Protein AF-A0A6G0AI32-F1 (afdb_monomer_lite)

Structure (mmCIF, N/CA/C/O backbone):
data_AF-A0A6G0AI32-F1
#
_entry.id   AF-A0A6G0AI32-F1
#
loop_
_atom_site.group_PDB
_atom_site.id
_atom_site.type_symbol
_atom_site.label_atom_id
_atom_site.label_alt_id
_atom_site.label_comp_id
_atom_site.label_asym_id
_atom_site.label_entity_id
_atom_site.label_seq_id
_atom_site.pdbx_PDB_ins_code
_atom_site.Cartn_x
_atom_site.Cartn_y
_atom_site.Cartn_z
_atom_site.occupancy
_atom_site.B_iso_or_equiv
_atom_site.auth_seq_id
_atom_site.auth_comp_id
_atom_site.auth_asym_id
_atom_site.auth_atom_id
_atom_site.pdbx_PDB_model_num
ATOM 1 N N . MET A 1 1 ? -1.661 2.858 2.436 1.00 92.75 1 MET A N 1
ATOM 2 C CA . MET A 1 1 ? -0.390 3.346 3.027 1.00 92.75 1 MET A CA 1
ATOM 3 C C . MET A 1 1 ? 0.785 2.764 2.257 1.00 92.75 1 MET A C 1
ATOM 5 O O . MET A 1 1 ? 0.831 1.553 2.071 1.00 92.75 1 MET A O 1
ATOM 9 N N . ILE A 1 2 ? 1.732 3.607 1.839 1.00 93.25 2 ILE A N 1
ATOM 10 C CA . ILE A 1 2 ? 2.988 3.170 1.208 1.00 93.25 2 ILE A CA 1
ATOM 11 C C . ILE A 1 2 ? 3.966 2.706 2.292 1.00 93.25 2 ILE A C 1
ATOM 13 O O . ILE A 1 2 ? 4.158 3.386 3.299 1.00 93.25 2 ILE A O 1
ATOM 17 N N . GLY A 1 3 ? 4.600 1.553 2.090 1.00 92.81 3 GLY A N 1
ATOM 18 C CA . GLY A 1 3 ? 5.638 1.047 2.984 1.00 92.81 3 GLY A CA 1
ATOM 19 C C . GLY A 1 3 ? 5.802 -0.465 2.903 1.00 92.81 3 GLY A C 1
ATOM 20 O O . GLY A 1 3 ? 4.951 -1.166 2.370 1.00 92.81 3 GLY A O 1
ATOM 21 N N . SER A 1 4 ? 6.895 -0.984 3.464 1.00 93.00 4 SER A N 1
ATOM 22 C CA . SER A 1 4 ? 7.105 -2.431 3.553 1.00 93.00 4 SER A CA 1
ATOM 23 C C . SER A 1 4 ? 6.113 -3.080 4.520 1.00 93.00 4 SER A C 1
ATOM 25 O O . SER A 1 4 ? 5.653 -2.445 5.473 1.00 93.00 4 SER A O 1
ATOM 27 N N . LYS A 1 5 ? 5.859 -4.384 4.352 1.00 93.12 5 LYS A N 1
ATOM 28 C CA . LYS A 1 5 ? 5.023 -5.173 5.277 1.00 93.12 5 LYS A CA 1
ATOM 29 C C . LYS A 1 5 ? 5.468 -5.010 6.742 1.00 93.12 5 LYS A C 1
ATOM 31 O O . LYS A 1 5 ? 4.627 -4.930 7.630 1.00 93.12 5 LYS A O 1
ATOM 36 N N . LEU A 1 6 ? 6.777 -4.888 6.998 1.00 94.50 6 LEU A N 1
ATOM 37 C CA . LEU A 1 6 ? 7.320 -4.637 8.339 1.00 94.50 6 LEU A CA 1
ATOM 38 C C . LEU A 1 6 ? 6.913 -3.263 8.895 1.00 94.50 6 LEU A C 1
ATOM 40 O O . LEU A 1 6 ? 6.483 -3.180 10.044 1.00 94.50 6 LEU A O 1
ATOM 44 N N . LYS A 1 7 ? 7.028 -2.190 8.099 1.00 95.75 7 LYS A N 1
ATOM 45 C CA . LYS A 1 7 ? 6.600 -0.844 8.522 1.00 95.75 7 LYS A CA 1
ATOM 46 C C . LYS A 1 7 ? 5.097 -0.803 8.791 1.00 95.75 7 LYS A C 1
ATOM 48 O O . LYS A 1 7 ? 4.681 -0.212 9.782 1.00 95.75 7 LYS A O 1
ATOM 53 N N . VAL A 1 8 ? 4.303 -1.479 7.955 1.00 95.50 8 VAL A N 1
ATOM 54 C CA . VAL A 1 8 ? 2.854 -1.601 8.157 1.00 95.50 8 VAL A CA 1
ATOM 55 C C . VAL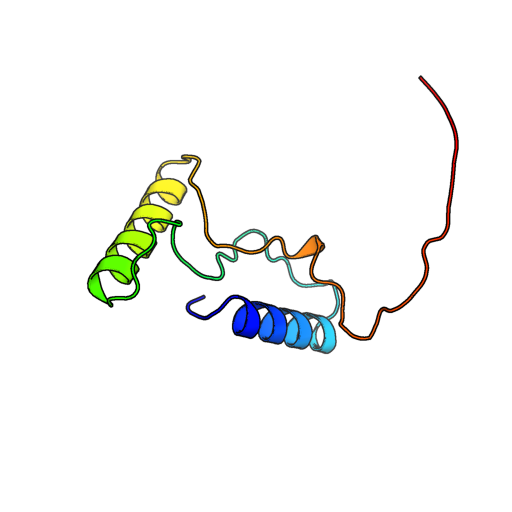 A 1 8 ? 2.547 -2.265 9.494 1.00 95.50 8 VAL A C 1
ATOM 57 O O . VAL A 1 8 ? 1.828 -1.678 10.293 1.00 95.50 8 VAL A O 1
ATOM 60 N N . LYS A 1 9 ? 3.146 -3.428 9.784 1.00 94.06 9 LYS A N 1
ATOM 61 C CA . LYS A 1 9 ? 2.954 -4.124 11.067 1.00 94.06 9 LYS A CA 1
ATOM 62 C C . LYS A 1 9 ? 3.298 -3.235 12.263 1.00 94.06 9 LYS A C 1
ATOM 64 O O . LYS A 1 9 ? 2.481 -3.107 13.164 1.00 94.06 9 LYS A O 1
ATOM 69 N N . LYS A 1 10 ? 4.459 -2.566 12.244 1.00 94.31 10 LYS A N 1
ATOM 70 C CA . LYS A 1 10 ? 4.869 -1.639 13.317 1.00 94.31 10 LYS A CA 1
ATOM 71 C C . LYS A 1 10 ? 3.856 -0.511 13.537 1.00 94.31 10 LYS A C 1
ATOM 73 O O . LYS A 1 10 ? 3.552 -0.187 14.677 1.00 94.31 10 LYS A O 1
ATOM 78 N N . CYS A 1 11 ? 3.321 0.057 12.458 1.00 93.31 11 CYS A N 1
ATOM 79 C CA . CYS A 1 11 ? 2.300 1.100 12.538 1.00 93.31 11 CYS A CA 1
ATOM 80 C C . CYS A 1 11 ? 0.995 0.569 13.154 1.00 93.31 11 CYS A C 1
ATOM 82 O O . CYS A 1 11 ? 0.457 1.190 14.064 1.00 93.31 11 CYS A O 1
ATOM 84 N N . ILE A 1 12 ? 0.527 -0.609 12.725 1.00 92.50 12 ILE A N 1
ATOM 85 C CA . ILE A 1 12 ? -0.679 -1.239 13.286 1.00 92.50 12 ILE A CA 1
ATOM 86 C C . ILE A 1 12 ? -0.506 -1.562 14.774 1.00 92.50 12 ILE A C 1
ATOM 88 O O . ILE A 1 12 ? -1.414 -1.282 15.549 1.00 92.50 12 ILE A O 1
ATOM 92 N N . HIS A 1 13 ? 0.656 -2.075 15.195 1.00 90.88 13 HIS A N 1
ATOM 93 C CA . HIS A 1 13 ? 0.950 -2.286 16.619 1.00 90.88 13 HIS A CA 1
ATOM 94 C C . HIS A 1 13 ? 0.860 -0.989 17.414 1.00 90.88 13 HIS A C 1
ATOM 96 O O . HIS A 1 13 ? 0.093 -0.922 18.368 1.00 90.88 13 HIS A O 1
ATOM 102 N N . TYR A 1 14 ? 1.552 0.059 16.963 1.00 92.00 14 TYR A N 1
ATOM 103 C CA . TYR A 1 14 ? 1.515 1.365 17.617 1.00 92.00 14 TYR A CA 1
ATOM 104 C C . TYR A 1 14 ? 0.084 1.916 17.750 1.00 92.00 14 TYR A C 1
ATOM 106 O O . TYR A 1 14 ? -0.297 2.444 18.795 1.00 92.00 14 TYR A O 1
ATOM 114 N N . LEU A 1 15 ? -0.732 1.786 16.700 1.00 91.50 15 LEU A N 1
ATOM 115 C CA . LEU A 1 15 ? -2.124 2.237 16.718 1.00 91.50 15 LEU A CA 1
ATOM 116 C C . LEU A 1 15 ? -2.986 1.412 17.682 1.00 91.50 15 LEU A C 1
ATOM 118 O O . LEU A 1 15 ? -3.767 1.992 18.436 1.00 91.50 15 LEU A O 1
ATOM 122 N N . ASN A 1 16 ? -2.819 0.089 17.698 1.00 89.12 16 ASN A N 1
ATOM 123 C CA . ASN A 1 16 ? -3.540 -0.797 18.611 1.00 89.12 16 ASN A CA 1
ATOM 124 C C . ASN A 1 16 ? -3.142 -0.560 20.075 1.00 89.12 16 ASN A C 1
ATOM 126 O O . ASN A 1 16 ? -4.011 -0.558 20.941 1.00 89.12 16 ASN A O 1
ATOM 130 N N . GLU A 1 17 ? -1.862 -0.321 20.365 1.00 89.75 17 GLU A N 1
ATOM 131 C CA . GLU A 1 17 ? -1.387 0.030 21.711 1.00 89.75 17 GLU A CA 1
ATOM 132 C C . GLU A 1 17 ? -1.981 1.357 22.190 1.00 89.75 17 GLU A C 1
ATOM 134 O O . GLU A 1 17 ? -2.434 1.472 23.327 1.00 89.75 17 GLU A O 1
ATOM 139 N N . LYS A 1 18 ? -2.015 2.363 21.311 1.00 92.38 18 LYS A N 1
ATOM 140 C CA . LYS A 1 18 ? -2.442 3.718 21.669 1.00 92.38 18 LYS A CA 1
ATOM 141 C C . LYS A 1 18 ? -3.958 3.884 21.767 1.00 92.38 18 LYS A C 1
ATOM 143 O O . LYS A 1 18 ? -4.434 4.648 22.603 1.00 92.38 18 LYS A O 1
ATOM 148 N N . TYR A 1 19 ? -4.715 3.219 20.897 1.00 90.06 19 TYR A N 1
ATOM 149 C CA . TYR A 1 19 ? -6.161 3.426 20.760 1.00 90.06 19 TYR A CA 1
ATOM 150 C C . TYR A 1 19 ? -6.998 2.178 21.092 1.00 90.06 19 TYR A C 1
ATOM 152 O O . TYR A 1 19 ? -8.230 2.256 21.130 1.00 90.06 19 TYR A O 1
ATOM 160 N N . GLY A 1 20 ? -6.356 1.040 21.371 1.00 82.00 20 GLY A N 1
ATOM 161 C CA . GLY A 1 20 ? -7.014 -0.244 21.604 1.00 82.00 20 GLY A CA 1
ATOM 162 C C . GLY A 1 20 ? -7.707 -0.795 20.354 1.00 82.00 20 GLY A C 1
ATOM 163 O O . GLY A 1 20 ? -7.501 -0.333 19.233 1.00 82.00 20 GLY A O 1
ATOM 164 N N . ASN A 1 21 ? -8.621 -1.747 20.556 1.00 73.62 21 ASN A N 1
ATOM 165 C CA . ASN A 1 21 ? -9.412 -2.385 19.489 1.00 73.62 21 ASN A CA 1
ATOM 166 C C . ASN A 1 21 ? -10.539 -1.492 18.923 1.00 73.62 21 ASN A C 1
ATOM 168 O O . ASN A 1 21 ? -11.519 -1.996 18.382 1.00 73.62 21 ASN A O 1
ATOM 172 N N . LYS A 1 22 ? -10.448 -0.165 19.081 1.00 79.50 22 LYS A N 1
ATOM 173 C CA . LYS A 1 22 ? -11.484 0.786 18.640 1.00 79.50 22 LYS A CA 1
ATOM 174 C C . LYS A 1 22 ? -11.355 1.179 17.165 1.00 79.50 22 LYS A C 1
ATOM 176 O O . LYS A 1 22 ? -12.266 1.796 16.621 1.00 79.50 22 LYS A O 1
ATOM 181 N N . LEU A 1 23 ? -10.225 0.870 16.529 1.00 85.06 23 LEU A N 1
ATOM 182 C CA . LEU A 1 23 ? -9.945 1.252 15.148 1.00 85.06 23 LEU A CA 1
ATOM 183 C C . LEU A 1 23 ? -10.419 0.173 14.171 1.00 85.06 23 LEU A C 1
ATOM 185 O O . LEU A 1 23 ? -10.090 -1.002 14.317 1.00 85.06 23 LEU A O 1
ATOM 189 N N . SER A 1 24 ? -11.158 0.590 13.141 1.00 88.38 24 SER A N 1
ATOM 190 C CA . SER A 1 24 ? -11.485 -0.262 11.997 1.00 88.38 24 SER A CA 1
ATOM 191 C C . SER A 1 24 ? -10.454 -0.074 10.890 1.00 88.38 24 SER A C 1
A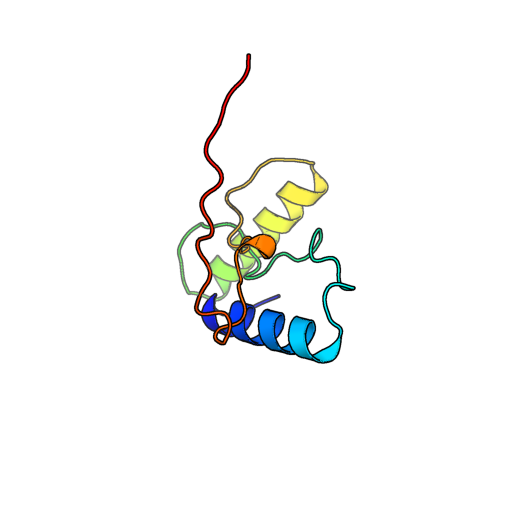TOM 193 O O . SER A 1 24 ? -10.183 1.048 10.463 1.00 88.38 24 SER A O 1
ATOM 195 N N . TYR A 1 25 ? -9.917 -1.186 10.391 1.00 91.06 25 TYR A N 1
ATOM 196 C CA . TYR A 1 25 ? -8.956 -1.212 9.285 1.00 91.06 25 TYR A CA 1
ATOM 197 C C . TYR A 1 25 ? -9.570 -1.715 7.974 1.00 91.06 25 TYR A C 1
ATOM 199 O O . TYR A 1 25 ? -8.840 -2.026 7.038 1.00 91.06 25 TYR A O 1
ATOM 207 N N . HIS A 1 26 ? -10.902 -1.795 7.887 1.00 90.50 26 HIS A N 1
ATOM 208 C CA . HIS A 1 26 ? -11.604 -2.345 6.721 1.00 90.50 26 HIS A CA 1
ATOM 209 C C . HIS A 1 26 ? -11.201 -1.662 5.401 1.00 90.50 26 HIS A C 1
ATOM 211 O O . HIS A 1 26 ? -10.946 -2.333 4.406 1.00 90.50 26 HIS A O 1
ATOM 217 N N . ASN A 1 27 ? -11.054 -0.335 5.424 1.00 91.44 27 ASN A N 1
ATOM 218 C CA . ASN A 1 27 ? -10.677 0.467 4.256 1.00 91.44 27 ASN A CA 1
ATOM 219 C C . ASN A 1 27 ? -9.167 0.751 4.170 1.00 91.44 27 ASN A C 1
ATOM 221 O O . ASN A 1 27 ? -8.738 1.604 3.392 1.00 91.44 27 ASN A O 1
ATOM 225 N N . LEU A 1 28 ? -8.342 0.081 4.981 1.00 93.81 28 LEU A N 1
ATOM 226 C CA . LEU A 1 28 ? -6.897 0.268 4.952 1.00 93.81 28 LEU A CA 1
ATOM 227 C C . LEU A 1 28 ? -6.258 -0.698 3.949 1.00 93.81 28 LEU A C 1
ATOM 229 O O . LEU A 1 28 ? -6.231 -1.907 4.148 1.00 93.81 28 LEU A O 1
ATOM 233 N N . TYR A 1 29 ? -5.671 -0.143 2.893 1.00 96.44 29 TYR A N 1
ATOM 234 C CA . TYR A 1 29 ? -4.862 -0.890 1.932 1.00 96.44 29 TYR A CA 1
ATOM 235 C C . TYR A 1 29 ? -3.384 -0.613 2.215 1.00 96.44 29 TYR A C 1
ATOM 237 O O . TYR A 1 29 ? -2.865 0.472 1.925 1.00 96.44 29 TYR A O 1
ATOM 245 N N . ALA A 1 30 ? -2.722 -1.536 2.916 1.00 96.44 30 ALA A N 1
ATOM 246 C CA . ALA A 1 30 ? -1.334 -1.370 3.342 1.00 96.44 30 ALA A CA 1
ATOM 247 C C . ALA A 1 30 ? -0.565 -2.709 3.425 1.00 96.44 30 ALA A C 1
ATOM 249 O O . ALA A 1 30 ? -0.954 -3.559 4.238 1.00 96.44 30 ALA A O 1
ATOM 250 N N . PRO A 1 31 ? 0.552 -2.875 2.682 1.00 96.12 31 PRO A N 1
ATOM 251 C CA . PRO A 1 31 ? 1.061 -1.964 1.648 1.00 96.12 31 PRO A CA 1
ATOM 252 C C . PRO A 1 31 ? 0.028 -1.704 0.546 1.00 96.12 31 PRO A C 1
ATOM 254 O O . PRO A 1 31 ? -0.781 -2.577 0.258 1.00 96.12 31 PRO A O 1
ATOM 257 N N . ILE A 1 32 ? 0.019 -0.483 0.014 1.00 96.81 32 ILE A N 1
ATOM 258 C CA . ILE A 1 32 ? -0.855 -0.100 -1.100 1.00 96.81 32 ILE A CA 1
ATOM 259 C C . ILE A 1 32 ? -0.355 -0.744 -2.399 1.00 96.81 32 ILE A C 1
ATOM 261 O O . ILE A 1 32 ? 0.857 -0.865 -2.592 1.00 96.81 32 ILE A O 1
ATOM 265 N N . GLY A 1 33 ? -1.286 -1.107 -3.270 1.00 96.88 33 GLY A N 1
ATOM 266 C CA . GLY A 1 33 ? -1.044 -1.693 -4.579 1.00 96.88 33 GLY A CA 1
ATOM 267 C C . GLY A 1 33 ? -1.425 -3.169 -4.674 1.00 96.88 33 GLY A C 1
ATOM 268 O O . GLY A 1 33 ? -1.512 -3.892 -3.678 1.00 96.88 33 GLY A O 1
ATOM 269 N N . ILE A 1 34 ? -1.627 -3.622 -5.908 1.00 96.50 34 ILE A N 1
ATOM 270 C CA . ILE A 1 34 ? -1.753 -5.043 -6.248 1.00 96.50 34 ILE A CA 1
ATOM 271 C C . ILE A 1 34 ? -0.378 -5.681 -6.480 1.00 96.50 34 ILE A C 1
ATOM 273 O O . ILE A 1 34 ? 0.564 -5.017 -6.919 1.00 96.50 34 ILE A O 1
ATOM 277 N N . ASP A 1 35 ? -0.255 -6.974 -6.202 1.00 94.81 35 ASP A N 1
ATOM 278 C CA . ASP A 1 35 ? 0.991 -7.713 -6.395 1.00 94.81 35 ASP A CA 1
ATOM 279 C C . ASP A 1 35 ? 1.253 -7.976 -7.886 1.00 94.81 35 ASP A C 1
ATOM 281 O O . ASP A 1 35 ? 0.741 -8.930 -8.469 1.00 94.81 35 ASP A O 1
ATOM 285 N N . ILE A 1 36 ? 2.028 -7.086 -8.508 1.00 94.50 36 ILE A N 1
ATOM 286 C CA . ILE A 1 36 ? 2.517 -7.219 -9.891 1.00 94.50 36 ILE A CA 1
ATOM 287 C C . ILE A 1 36 ? 4.035 -7.446 -9.943 1.00 94.50 36 ILE A C 1
ATOM 289 O O . ILE A 1 36 ? 4.631 -7.410 -11.018 1.00 94.50 36 ILE A O 1
ATOM 293 N N . GLY A 1 37 ? 4.678 -7.642 -8.785 1.00 89.88 37 GLY A N 1
ATOM 294 C CA . GLY A 1 37 ? 6.130 -7.552 -8.658 1.00 89.88 37 GLY A CA 1
ATOM 295 C C . GLY A 1 37 ? 6.661 -6.136 -8.923 1.00 89.88 37 GLY A C 1
ATOM 296 O O . GLY A 1 37 ? 5.951 -5.145 -8.755 1.00 89.88 37 GLY A O 1
ATOM 297 N N . GLY A 1 38 ? 7.930 -6.046 -9.326 1.00 90.75 38 GLY A N 1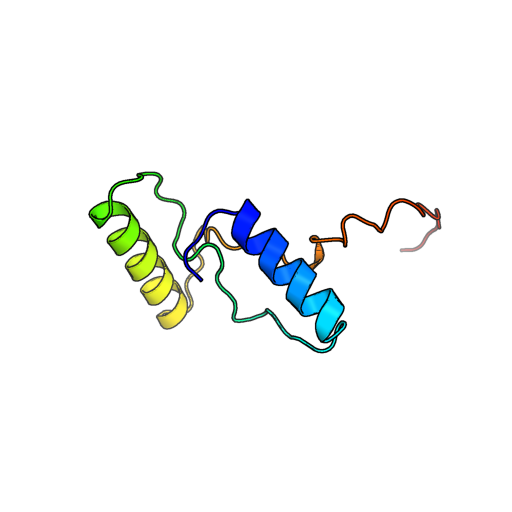
ATOM 298 C CA . GLY A 1 38 ? 8.581 -4.769 -9.623 1.00 90.75 38 GLY A CA 1
ATOM 299 C C . GLY A 1 38 ? 8.975 -3.967 -8.379 1.00 90.75 38 GLY A C 1
ATOM 300 O O . GLY A 1 38 ? 8.442 -4.142 -7.286 1.00 90.75 38 GLY A O 1
ATOM 301 N N . ASN A 1 39 ? 9.966 -3.093 -8.535 1.00 92.69 39 ASN A N 1
ATOM 302 C CA . ASN A 1 39 ? 10.461 -2.224 -7.454 1.00 92.69 39 ASN A CA 1
ATOM 303 C C . ASN A 1 39 ? 10.796 -0.810 -7.945 1.00 92.69 39 ASN A C 1
ATOM 305 O O . ASN A 1 39 ? 11.265 0.025 -7.168 1.00 92.69 39 ASN A O 1
ATOM 309 N N . THR A 1 40 ? 10.581 -0.528 -9.230 1.00 97.38 40 THR A N 1
ATOM 310 C CA . THR A 1 40 ? 10.770 0.814 -9.770 1.00 97.38 40 THR A CA 1
ATOM 311 C C . THR A 1 40 ? 9.574 1.701 -9.413 1.00 97.38 40 THR A C 1
ATOM 313 O O . THR A 1 40 ? 8.450 1.212 -9.269 1.00 97.38 40 THR A O 1
ATOM 316 N N . PRO A 1 41 ? 9.760 3.028 -9.310 1.00 96.69 41 PRO A N 1
ATOM 317 C CA . PRO A 1 41 ? 8.650 3.944 -9.054 1.00 96.69 41 PRO A CA 1
ATOM 318 C C . PRO A 1 41 ? 7.499 3.832 -10.068 1.00 96.69 41 PRO A C 1
ATOM 320 O O . PRO A 1 41 ? 6.340 3.958 -9.681 1.00 96.69 41 PRO A O 1
ATOM 323 N N . GLY A 1 42 ? 7.803 3.568 -11.345 1.00 98.19 42 GLY A N 1
ATOM 324 C CA . GLY A 1 42 ? 6.793 3.408 -12.396 1.00 98.19 42 GLY A CA 1
ATOM 325 C C . GLY A 1 42 ? 5.921 2.166 -12.198 1.00 98.19 42 GLY A C 1
ATOM 326 O O . GLY A 1 42 ? 4.698 2.259 -12.269 1.00 98.19 42 GLY A O 1
ATOM 327 N N . GLU A 1 43 ? 6.529 1.025 -11.869 1.00 97.56 43 GLU A N 1
ATOM 328 C CA . GLU A 1 43 ? 5.796 -0.210 -11.550 1.00 97.56 43 GLU A CA 1
ATOM 329 C C . GLU A 1 43 ? 4.932 -0.030 -10.297 1.00 97.56 43 GLU A C 1
ATOM 331 O O . GLU A 1 43 ? 3.756 -0.388 -10.295 1.00 97.56 43 GLU A O 1
ATOM 336 N N . ILE A 1 44 ? 5.473 0.611 -9.256 1.00 96.19 44 ILE A N 1
ATOM 337 C CA . ILE A 1 44 ? 4.721 0.913 -8.031 1.00 96.19 44 ILE A CA 1
ATOM 338 C C . ILE A 1 44 ? 3.506 1.799 -8.348 1.00 96.19 44 ILE A C 1
ATOM 340 O O . ILE A 1 44 ? 2.414 1.546 -7.842 1.00 96.19 44 ILE A O 1
ATOM 344 N N . ALA A 1 45 ? 3.656 2.812 -9.206 1.00 97.81 45 ALA A N 1
ATOM 345 C CA . ALA A 1 45 ? 2.543 3.669 -9.607 1.00 97.81 45 ALA A CA 1
ATOM 346 C C . ALA A 1 45 ? 1.439 2.880 -10.332 1.00 97.81 45 ALA A C 1
ATOM 348 O O . ALA A 1 45 ? 0.262 3.042 -10.008 1.00 97.81 45 ALA A O 1
ATOM 349 N N . ILE A 1 46 ? 1.809 1.991 -11.260 1.00 98.00 46 ILE A N 1
ATOM 350 C CA . ILE A 1 46 ? 0.861 1.123 -11.977 1.00 98.00 46 ILE A CA 1
ATOM 351 C C . ILE A 1 46 ? 0.141 0.186 -11.001 1.00 98.00 46 ILE A C 1
ATOM 353 O O . ILE A 1 46 ? -1.084 0.085 -11.047 1.00 98.00 46 ILE A O 1
ATOM 357 N N . SER A 1 47 ? 0.879 -0.442 -10.081 1.00 97.88 47 SER A N 1
ATOM 358 C CA . SER A 1 47 ? 0.330 -1.302 -9.026 1.00 97.88 47 SER A CA 1
ATOM 359 C C . SER A 1 47 ? -0.728 -0.577 -8.184 1.00 97.88 47 SER A C 1
ATOM 361 O O . SER A 1 47 ? -1.807 -1.116 -7.929 1.00 97.88 47 SER A O 1
ATOM 363 N N . ILE A 1 48 ? -0.455 0.670 -7.789 1.00 97.56 48 ILE A N 1
ATOM 364 C CA . ILE A 1 48 ? -1.385 1.492 -7.006 1.00 97.56 48 ILE A CA 1
ATOM 365 C C . ILE A 1 48 ? -2.616 1.872 -7.830 1.00 97.56 48 ILE A C 1
ATOM 367 O O . ILE A 1 48 ? -3.739 1.741 -7.346 1.00 97.56 48 ILE A O 1
ATOM 371 N N . MET A 1 49 ? -2.432 2.336 -9.068 1.00 98.19 49 MET A N 1
ATOM 372 C CA . MET A 1 49 ? -3.560 2.731 -9.918 1.00 98.19 49 MET A CA 1
ATOM 373 C C . MET A 1 49 ? -4.473 1.546 -10.227 1.00 98.19 49 MET A C 1
ATOM 375 O O . MET A 1 49 ? -5.693 1.685 -10.175 1.00 98.19 49 MET A O 1
ATOM 379 N N . ALA A 1 50 ? -3.906 0.367 -10.477 1.00 98.12 50 ALA A N 1
ATOM 380 C CA . ALA A 1 50 ? -4.682 -0.846 -10.686 1.00 98.12 50 ALA A CA 1
ATOM 381 C C . ALA A 1 50 ? -5.484 -1.247 -9.432 1.00 98.12 50 ALA A C 1
ATOM 383 O O . ALA A 1 50 ? -6.656 -1.602 -9.561 1.00 98.12 50 ALA A O 1
ATOM 384 N N . GLU A 1 51 ? -4.912 -1.116 -8.227 1.00 98.00 51 GLU A N 1
ATOM 385 C CA . GLU A 1 51 ? -5.650 -1.316 -6.970 1.00 98.00 51 GLU A CA 1
ATOM 386 C C . GLU A 1 51 ? -6.838 -0.353 -6.842 1.00 98.00 51 GLU A C 1
ATOM 388 O O . GLU A 1 51 ? -7.952 -0.780 -6.539 1.00 98.00 51 GLU A O 1
ATOM 393 N N . ILE A 1 52 ? -6.623 0.936 -7.118 1.00 97.94 52 ILE A N 1
ATOM 394 C CA . ILE A 1 52 ? -7.677 1.959 -7.060 1.00 97.94 52 ILE A CA 1
ATOM 395 C C . ILE A 1 52 ? -8.809 1.620 -8.035 1.00 97.94 52 ILE A C 1
ATOM 397 O O . ILE A 1 52 ? -9.980 1.635 -7.656 1.00 97.94 52 ILE A O 1
ATOM 401 N N . MET A 1 53 ? -8.471 1.271 -9.279 1.00 98.44 53 MET A N 1
ATOM 402 C CA . MET A 1 53 ? -9.462 0.924 -10.297 1.00 98.44 53 MET A CA 1
ATOM 403 C C . MET A 1 53 ? -10.239 -0.347 -9.941 1.00 98.44 53 MET A C 1
ATOM 405 O O . MET A 1 53 ? -11.445 -0.395 -10.187 1.00 98.44 53 MET A O 1
ATOM 409 N N . ALA A 1 54 ? -9.592 -1.355 -9.349 1.00 98.00 54 ALA A N 1
ATOM 410 C CA . ALA A 1 54 ? -10.268 -2.565 -8.885 1.00 98.00 54 ALA A CA 1
ATOM 411 C C . ALA A 1 54 ? -11.308 -2.245 -7.800 1.00 98.00 54 ALA A C 1
ATOM 413 O O . ALA A 1 54 ? -12.458 -2.668 -7.912 1.00 98.00 54 ALA A O 1
ATOM 414 N N . VAL A 1 55 ? -10.942 -1.415 -6.817 1.00 97.00 55 VAL A N 1
ATOM 415 C CA . VAL A 1 55 ? -11.853 -0.977 -5.748 1.00 97.00 55 VAL A CA 1
ATOM 416 C C . VAL A 1 55 ? -13.029 -0.173 -6.308 1.00 97.00 55 VAL A C 1
ATOM 418 O O . VAL A 1 55 ? -14.175 -0.488 -5.998 1.00 97.00 55 VAL A O 1
ATOM 421 N N . ILE A 1 56 ? -12.777 0.819 -7.173 1.00 98.12 56 ILE A N 1
ATOM 422 C CA . ILE A 1 56 ? -13.835 1.655 -7.780 1.00 98.12 56 ILE A CA 1
ATOM 423 C C . ILE A 1 56 ? -14.844 0.803 -8.560 1.00 98.12 56 ILE A C 1
ATOM 425 O O . ILE A 1 56 ? -16.046 1.054 -8.505 1.00 98.12 56 ILE A O 1
ATOM 429 N N . ASN A 1 57 ? -14.367 -0.216 -9.276 1.00 98.19 57 ASN A N 1
ATOM 430 C CA . ASN A 1 57 ? -15.208 -1.069 -10.115 1.00 98.19 57 ASN A CA 1
ATOM 431 C C . ASN A 1 57 ? -15.751 -2.312 -9.388 1.00 98.19 57 ASN A C 1
ATOM 433 O O . ASN A 1 57 ? -16.330 -3.181 -10.045 1.00 98.19 57 ASN A O 1
ATOM 437 N N . ASN A 1 58 ? -15.572 -2.415 -8.065 1.00 97.25 58 ASN A N 1
ATOM 438 C CA . ASN A 1 58 ? -15.960 -3.576 -7.254 1.00 97.25 58 ASN A CA 1
ATOM 439 C C . ASN A 1 58 ? -15.447 -4.904 -7.844 1.00 97.25 58 ASN A C 1
ATOM 441 O O . ASN A 1 58 ? -16.207 -5.853 -8.054 1.00 97.25 58 ASN A O 1
ATOM 445 N N . LYS A 1 59 ? -14.156 -4.945 -8.183 1.00 97.75 59 LYS A N 1
ATOM 446 C CA . LYS A 1 59 ? -13.470 -6.135 -8.694 1.00 97.75 59 LYS A CA 1
ATOM 447 C C . LYS A 1 59 ? -12.484 -6.670 -7.669 1.00 97.75 59 LYS A C 1
ATOM 449 O O . LYS A 1 59 ? -11.787 -5.906 -7.008 1.00 97.75 59 LYS A O 1
ATOM 454 N N . GLU A 1 60 ? -12.403 -7.993 -7.600 1.00 94.44 60 GLU A N 1
ATOM 455 C CA . GLU A 1 60 ? -11.380 -8.690 -6.827 1.00 94.44 60 GLU A CA 1
ATOM 456 C C . GLU A 1 60 ? -10.007 -8.522 -7.482 1.00 94.44 60 GLU A C 1
ATOM 458 O O . GLU A 1 60 ? -9.872 -8.603 -8.707 1.00 94.44 60 GLU A O 1
ATOM 463 N N . ALA A 1 61 ? -8.981 -8.307 -6.661 1.00 94.81 61 ALA A N 1
ATOM 464 C CA . ALA A 1 61 ? -7.603 -8.171 -7.107 1.00 94.81 61 ALA A CA 1
ATOM 465 C C . ALA A 1 61 ? -6.621 -8.716 -6.051 1.00 94.81 61 ALA A C 1
ATOM 467 O O . ALA A 1 61 ? -6.946 -8.747 -4.860 1.00 94.81 61 ALA A O 1
ATOM 468 N N . PRO A 1 62 ? -5.405 -9.138 -6.447 1.00 94.00 62 PRO A N 1
ATOM 469 C CA . PRO A 1 62 ? -4.387 -9.621 -5.516 1.00 94.00 62 PRO A CA 1
ATOM 470 C C . PRO A 1 62 ? -3.743 -8.449 -4.758 1.00 94.00 62 PRO A C 1
ATOM 472 O O . PRO A 1 62 ? -2.621 -8.038 -5.041 1.00 94.00 62 PRO A O 1
ATOM 475 N N . HIS A 1 63 ? -4.471 -7.873 -3.804 1.00 95.38 63 HIS A N 1
ATOM 476 C CA . HIS A 1 63 ? -3.999 -6.759 -2.981 1.00 95.38 63 HIS A CA 1
ATOM 477 C C . HIS A 1 63 ? -2.781 -7.149 -2.135 1.00 95.38 63 HIS A C 1
ATOM 479 O O . HIS A 1 63 ? -2.762 -8.206 -1.503 1.00 95.38 63 HIS A O 1
ATOM 485 N N . LEU A 1 64 ? -1.806 -6.245 -2.011 1.00 95.88 64 LEU A N 1
ATOM 486 C CA . LEU A 1 64 ? -0.657 -6.430 -1.116 1.00 95.88 64 LEU A CA 1
ATOM 487 C C . LEU A 1 64 ? -1.020 -6.282 0.371 1.00 95.88 64 LEU A C 1
ATOM 489 O O . LEU A 1 64 ? -0.199 -6.621 1.236 1.00 95.88 64 LEU A O 1
ATOM 493 N N .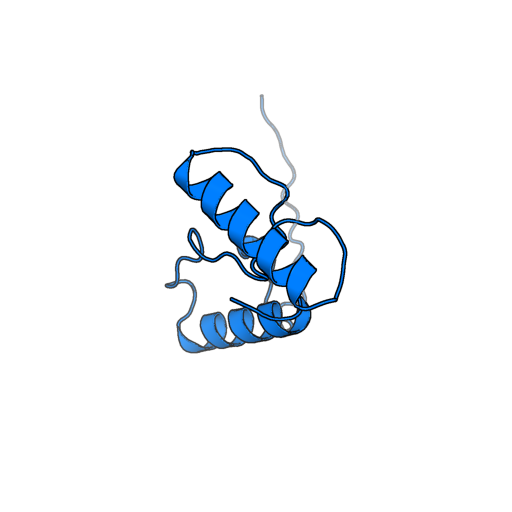 ARG A 1 65 ? -2.221 -5.766 0.676 1.00 95.06 65 ARG A N 1
ATOM 494 C CA . ARG A 1 65 ? -2.669 -5.454 2.038 1.00 95.06 65 ARG A CA 1
ATOM 495 C C . ARG A 1 65 ? -2.564 -6.657 2.975 1.00 95.06 65 ARG A C 1
ATOM 497 O O . ARG A 1 65 ? -2.872 -7.793 2.621 1.00 95.06 65 ARG A O 1
ATOM 504 N N . LEU A 1 66 ? -2.150 -6.393 4.209 1.00 93.81 66 LEU A N 1
ATOM 505 C CA . LEU A 1 66 ? -2.095 -7.418 5.247 1.00 93.81 66 LEU A CA 1
ATOM 506 C C . LEU A 1 66 ? -3.488 -7.709 5.816 1.00 93.81 66 LEU A C 1
ATOM 508 O O . LEU A 1 66 ? -4.345 -6.832 5.872 1.00 93.81 66 LEU A O 1
ATOM 512 N N . ASN A 1 67 ? -3.679 -8.925 6.325 1.00 90.88 67 ASN A N 1
ATOM 513 C CA . ASN A 1 67 ? -4.819 -9.224 7.183 1.00 90.88 67 ASN A CA 1
ATOM 514 C C . ASN A 1 67 ? -4.546 -8.670 8.590 1.00 90.88 67 ASN A C 1
ATOM 516 O O . ASN A 1 67 ? -3.708 -9.200 9.314 1.00 90.88 67 ASN A O 1
ATOM 520 N N . TYR A 1 68 ? -5.231 -7.594 8.975 1.00 89.00 68 TYR A N 1
ATOM 521 C CA . TYR A 1 68 ? -4.976 -6.912 10.248 1.00 89.00 68 TYR A CA 1
ATOM 522 C C . TYR A 1 68 ? -5.450 -7.696 11.476 1.00 89.00 68 TYR A C 1
ATOM 524 O O . TYR A 1 68 ? -4.885 -7.522 12.551 1.00 89.00 68 TYR A O 1
ATOM 532 N N . HIS A 1 69 ? -6.411 -8.613 11.326 1.00 79.31 69 HIS A N 1
ATOM 533 C CA . HIS A 1 69 ? -6.892 -9.447 12.434 1.00 79.31 69 HIS A CA 1
ATOM 534 C C . HIS A 1 69 ? -5.854 -10.477 12.895 1.00 79.31 69 HIS A C 1
ATOM 536 O O . HIS A 1 69 ? -5.919 -10.963 14.021 1.00 79.31 69 HIS A O 1
ATOM 542 N N . THR A 1 70 ? -4.882 -10.812 12.042 1.00 78.81 70 THR A N 1
ATOM 543 C CA . THR A 1 70 ? -3.821 -11.778 12.366 1.00 78.81 70 THR A CA 1
ATOM 544 C C . THR A 1 70 ? -2.568 -11.120 12.942 1.00 78.81 70 THR A C 1
ATOM 546 O O . THR A 1 70 ? -1.661 -11.815 13.402 1.00 78.81 70 THR A O 1
ATOM 549 N N . ILE A 1 71 ? -2.504 -9.785 12.952 1.00 75.94 71 ILE A N 1
ATOM 550 C CA . ILE A 1 71 ? -1.378 -9.020 13.491 1.00 75.94 71 ILE A CA 1
ATOM 551 C C . ILE A 1 71 ? -1.530 -8.956 15.019 1.00 75.94 71 ILE A C 1
ATOM 553 O O . ILE A 1 71 ? -2.039 -7.989 15.580 1.00 75.94 71 ILE A O 1
ATOM 557 N N . LYS A 1 72 ? -1.116 -10.034 15.696 1.00 64.50 72 LYS A N 1
ATOM 558 C CA . LYS A 1 72 ? -1.047 -10.113 17.164 1.00 64.50 72 LYS A CA 1
ATOM 559 C C . LYS A 1 72 ? 0.071 -9.228 17.690 1.00 64.50 72 LYS A C 1
ATOM 561 O O . LYS A 1 72 ? 1.144 -9.214 17.091 1.00 64.50 72 LYS A O 1
ATOM 566 N N . ASN A 1 73 ? -0.149 -8.554 18.819 1.00 57.44 73 ASN A N 1
ATOM 567 C CA . ASN A 1 73 ? 0.921 -7.820 19.490 1.00 57.44 73 ASN A CA 1
ATOM 568 C C . ASN A 1 73 ? 2.127 -8.741 19.742 1.00 57.44 73 ASN A C 1
ATOM 570 O O . ASN A 1 73 ? 1.925 -9.887 20.154 1.00 57.44 73 ASN A O 1
ATOM 574 N N . PRO A 1 74 ? 3.362 -8.268 19.488 1.00 53.72 74 PRO A N 1
ATOM 575 C CA . PRO A 1 74 ? 4.574 -9.066 19.675 1.00 53.72 74 PRO A CA 1
ATOM 576 C C . PRO A 1 74 ? 4.727 -9.591 21.113 1.00 53.72 74 PRO A C 1
ATOM 578 O O . PRO A 1 74 ? 5.339 -10.638 21.303 1.00 53.72 74 PRO A O 1
ATOM 581 N N . ASP A 1 75 ? 4.082 -8.942 22.087 1.00 51.69 75 ASP A N 1
ATOM 582 C CA . ASP A 1 75 ? 4.093 -9.335 23.503 1.00 51.69 75 ASP A CA 1
ATOM 583 C C . ASP A 1 75 ? 3.002 -10.354 23.884 1.00 51.69 75 ASP A C 1
ATOM 585 O O . ASP A 1 75 ? 2.929 -10.804 25.024 1.00 51.69 75 ASP A O 1
ATOM 589 N N . SER A 1 76 ? 2.144 -10.765 22.946 1.00 48.16 76 SER A N 1
ATOM 590 C CA . SER A 1 76 ? 1.141 -11.816 23.164 1.00 48.16 76 SER A CA 1
ATOM 591 C C . SER A 1 76 ? 1.698 -13.204 22.820 1.00 48.16 76 SER A C 1
ATOM 593 O O . SER A 1 76 ? 1.181 -13.891 21.934 1.00 48.16 76 SER A O 1
ATOM 595 N N . GLN A 1 77 ? 2.758 -13.636 23.511 1.00 41.88 77 GLN A N 1
ATOM 596 C CA . GLN A 1 77 ? 3.051 -15.068 23.621 1.00 41.88 77 GLN A CA 1
ATOM 597 C C . GLN A 1 77 ? 2.083 -15.709 24.627 1.00 41.88 77 GLN A C 1
ATOM 599 O O . GLN A 1 77 ? 1.941 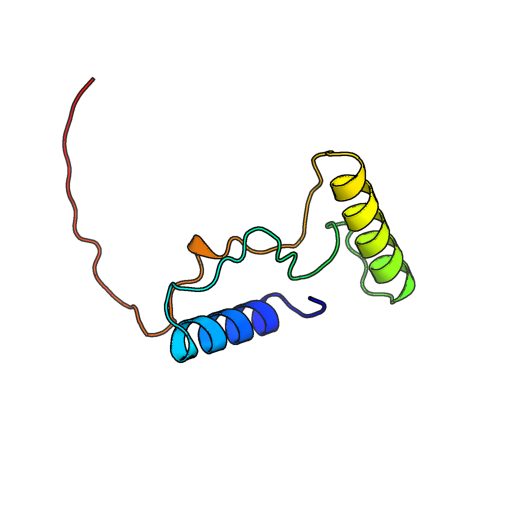-15.227 25.748 1.00 41.88 77 GLN A O 1
ATOM 604 N N . THR A 1 78 ? 1.502 -16.856 24.239 1.00 38.62 78 THR A N 1
ATOM 605 C CA . THR A 1 78 ? 0.615 -17.753 25.025 1.00 38.62 78 THR A CA 1
ATOM 606 C C . THR A 1 78 ? -0.774 -17.157 25.320 1.00 38.62 78 THR A C 1
ATOM 608 O O . THR A 1 78 ? -0.905 -16.066 25.842 1.00 38.62 78 THR A O 1
ATOM 611 N N . VAL A 1 79 ? -1.894 -17.784 24.952 1.00 35.47 79 VAL A N 1
ATOM 612 C CA . VAL A 1 79 ? -2.315 -19.126 25.370 1.00 35.47 79 VAL A CA 1
ATOM 613 C C . VAL A 1 79 ? -3.067 -19.823 24.229 1.00 35.47 79 VAL A C 1
ATOM 615 O O . VAL A 1 79 ? -4.125 -19.371 23.798 1.00 35.47 79 VAL A O 1
ATOM 618 N N . ILE A 1 80 ? -2.538 -20.955 23.765 1.00 45.19 80 ILE A N 1
ATOM 619 C CA . ILE A 1 80 ? -3.351 -21.979 23.104 1.00 45.19 80 ILE A CA 1
ATOM 620 C C . ILE A 1 80 ? -4.172 -22.613 24.232 1.00 45.19 80 ILE A C 1
ATOM 622 O O . ILE A 1 80 ? -3.626 -23.362 25.040 1.00 45.19 80 ILE A O 1
ATOM 626 N N . LYS A 1 81 ? -5.450 -22.250 24.357 1.00 34.81 81 LYS A N 1
ATOM 627 C CA . LYS A 1 81 ? -6.408 -23.024 25.151 1.00 34.81 81 LYS A CA 1
ATOM 628 C C . LYS A 1 81 ? -7.304 -23.770 24.180 1.00 34.81 81 LYS A C 1
ATOM 630 O O . LYS A 1 81 ? -8.046 -23.172 23.409 1.00 34.81 81 LYS A O 1
ATOM 635 N N . ASN A 1 82 ? -7.121 -25.081 24.205 1.00 40.12 82 ASN A N 1
ATOM 636 C CA . ASN A 1 82 ? -7.924 -26.073 23.526 1.00 40.12 82 ASN A CA 1
ATOM 637 C C . ASN A 1 82 ? -9.358 -25.999 24.053 1.00 40.12 82 ASN A C 1
ATOM 639 O O . ASN A 1 82 ? -9.553 -26.191 25.249 1.00 40.12 82 ASN A O 1
ATOM 643 N N . GLU A 1 83 ? -10.335 -25.840 23.169 1.00 36.31 83 GLU A N 1
ATOM 644 C CA . GLU A 1 83 ? -11.657 -26.428 23.368 1.00 36.31 83 GLU A CA 1
ATOM 645 C C . GLU A 1 83 ? -12.016 -27.199 22.102 1.00 36.31 83 GLU A C 1
ATOM 647 O O . GLU A 1 83 ? -12.417 -26.671 21.068 1.00 36.31 83 GLU A O 1
ATOM 652 N 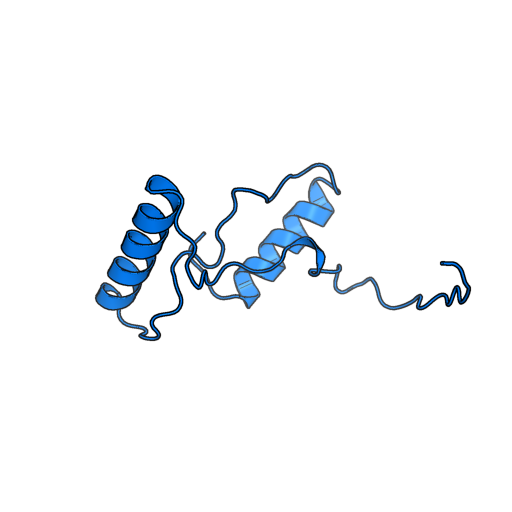N . THR A 1 84 ? -11.747 -28.497 22.200 1.00 38.16 84 THR A N 1
ATOM 653 C CA . THR A 1 84 ? -12.446 -29.558 21.494 1.00 38.16 84 THR A CA 1
ATOM 654 C C . THR A 1 84 ? -13.956 -29.355 21.632 1.00 38.16 84 THR A C 1
ATOM 656 O O . THR A 1 84 ? -14.420 -28.965 22.701 1.00 38.16 84 THR A O 1
ATOM 659 N N . SER A 1 85 ? -14.697 -29.784 20.608 1.00 31.73 85 SER A N 1
ATOM 660 C CA . SER A 1 85 ? -15.901 -30.625 20.726 1.00 31.73 85 SER A CA 1
ATOM 661 C C . SER A 1 85 ? -17.157 -30.093 20.008 1.00 31.73 85 SER A C 1
ATOM 663 O O . SER A 1 85 ? -17.834 -29.190 20.477 1.00 31.73 85 SER A O 1
ATOM 665 N N . ILE A 1 86 ? -17.464 -30.789 18.907 1.00 35.19 86 ILE A N 1
ATOM 666 C CA . ILE A 1 86 ? -18.753 -31.411 18.539 1.00 35.19 86 ILE A CA 1
ATOM 667 C C . ILE A 1 86 ? -20.028 -30.561 18.348 1.00 35.19 86 ILE A C 1
ATOM 669 O O . ILE A 1 86 ? -20.588 -30.021 19.292 1.00 35.19 86 ILE A O 1
ATOM 673 N N . TYR A 1 87 ? -20.517 -30.566 17.098 1.00 30.64 87 TYR A N 1
ATOM 674 C CA . TYR A 1 87 ? -21.842 -30.986 16.566 1.00 30.64 87 TYR A CA 1
ATOM 675 C C . TYR A 1 87 ? -22.101 -30.205 15.257 1.00 30.64 87 TYR A C 1
ATOM 677 O O . TYR A 1 87 ? -21.858 -29.002 15.206 1.00 30.64 87 TYR A O 1
ATOM 685 N N . ASN A 1 88 ? -22.218 -30.909 14.120 1.00 44.94 88 ASN A N 1
ATOM 686 C CA . ASN A 1 88 ? -23.470 -31.221 13.395 1.00 44.94 88 ASN A CA 1
ATOM 687 C C . ASN A 1 88 ? -24.388 -30.020 13.179 1.00 44.94 88 ASN A C 1
ATOM 689 O O . ASN A 1 88 ? -25.028 -29.597 14.165 1.00 44.94 88 ASN A O 1
#

Foldseek 3Di:
DADDPVVVLVVLLVCCVVPNPPDDCPVPQPVAFAPPDDDDPVVVVVRNVVSVVCVVVVHDTRGPGDDSVPSDRPPPDDDPDDDDDDDD

Secondary structure (DSSP, 8-state):
--S-HHHHHHHHHHHHHHHGGG---TT--SS-SB-----SHHHHHHHHHHHHHHHHTT----B----GGG---TT-------------

Sequence (88 aa):
MIGSKLKVKKCIHYLNEKYGNKLSYHNLYAPIGIDIGGNTPGEIAISIMAEIMAVINNKEAPHLRLNYHTIKNPDSQTVIKNETSIYN

Radius of gyration: 16.83 Å; chains: 1; bounding box: 34×35×38 Å

pLDDT: mean 83.39, std 20.83, range [30.64, 98.44]